Protein AF-A0A317Z3K0-F1 (afdb_monomer)

pLDDT: mean 82.5, std 15.73, range [42.16, 97.81]

Organism: Staphylococcus pseudintermedius (NCBI:txid283734)

Solvent-accessible surface area (backbone atoms only — not comparable to full-atom values): 6825 Å² total; per-residue (Å²): 90,87,32,72,67,58,56,52,54,52,38,74,76,38,94,47,67,70,50,49,52,52,50,48,52,50,53,49,49,52,51,53,50,51,47,50,65,56,46,49,59,50,52,53,51,49,51,53,52,51,50,47,52,55,52,20,52,57,21,60,50,34,62,55,51,57,53,44,37,42,74,72,67,66,42,84,86,48,72,66,57,54,52,50,29,54,50,42,28,52,49,14,54,50,42,53,57,48,47,57,52,50,54,57,52,50,53,54,50,51,54,52,49,54,54,51,53,55,51,52,60,55,54,50,70,78,74

Sequence (127 aa):
AINAESAVNQAEESQ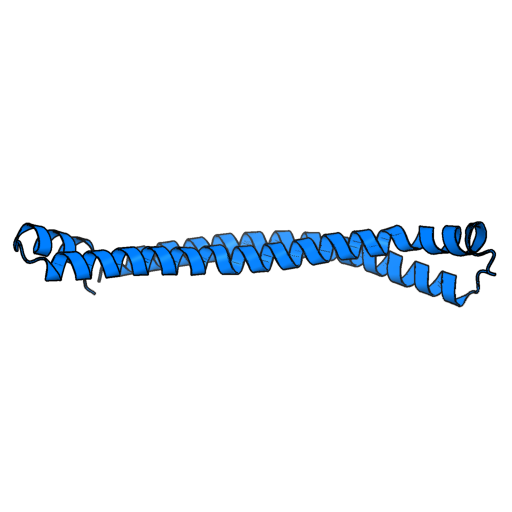KTSNITQALVTVIGLSVLNFILIIGPLMIALGILFGIVLTSIAFLLTPFALVFKYYVLSEVILIEDVFAVMGWFGLGLILIVLLFFILKWSYIGFVKYLKWNVKLVKRGVSA

Radius of gyration: 27.02 Å; Cα contacts (8 Å, |Δi|>4): 67; chains: 1; bounding box: 67×15×68 Å

Foldseek 3Di:
DCALVNLVVVCVVDVDVVSVVVSVCVVVVVVVCVCCLQVVLVVVLVVVLVVLLVQLVVLLCLVVVVVCCCPPVVDDDDPVSVVVSVVSNVVSVVSVVVSVVSVVVSVVVSVVSVVV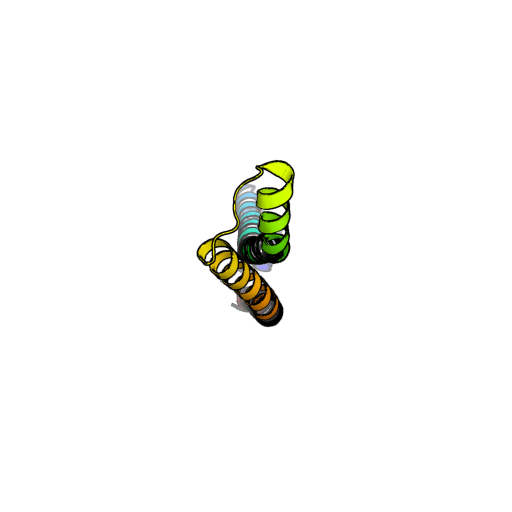VVVVVVVSNVD

Secondary structure (DSSP, 8-state):
---HHHHHHHHHH---HHHHHHHHHHHHHHHHHHHHHHHHHHHHHHHHHHHHHHHHHHHHTTHHHHHHHHHTS-PPPPHHHHHHHHHHHHHHHHHHHHHHHHHHHHHHHHHHHHHHHHHHHHHHH--

Nearest PDB structures (foldseek):
  7a0g-assembly1_DDD  TM=5.782E-01  e=8.626E+00  Serratia marcescens

Mean predicted aligned error: 10.95 Å

Structure (mmCIF, N/CA/C/O backbone):
data_AF-A0A317Z3K0-F1
#
_entry.id   AF-A0A317Z3K0-F1
#
loop_
_atom_site.group_PDB
_atom_site.id
_atom_site.type_symbol
_atom_site.label_atom_id
_atom_site.label_alt_id
_atom_site.label_comp_id
_atom_site.label_asym_id
_atom_site.label_entity_id
_atom_site.label_seq_id
_atom_site.pdbx_PDB_ins_code
_atom_site.Cartn_x
_atom_site.Cartn_y
_atom_site.Cartn_z
_atom_site.occupancy
_atom_site.B_iso_or_equiv
_atom_site.auth_seq_id
_atom_site.auth_comp_id
_atom_site.auth_asym_id
_atom_site.auth_atom_id
_atom_site.pdbx_PDB_model_num
ATOM 1 N N . ALA A 1 1 ? -24.114 5.443 35.882 1.00 48.19 1 ALA A N 1
ATOM 2 C CA . ALA A 1 1 ? -24.533 5.622 34.483 1.00 48.19 1 ALA A CA 1
ATOM 3 C C . ALA A 1 1 ? -25.891 4.943 34.334 1.00 48.19 1 ALA A C 1
ATOM 5 O O . ALA A 1 1 ? -26.275 4.182 35.213 1.00 48.19 1 ALA A O 1
ATOM 6 N N . ILE A 1 2 ? -26.694 5.271 33.319 1.00 46.66 2 ILE A N 1
ATOM 7 C CA . ILE A 1 2 ? -27.988 4.590 33.152 1.00 46.66 2 ILE A CA 1
ATOM 8 C C . ILE A 1 2 ? -27.687 3.223 32.542 1.00 46.66 2 ILE A C 1
ATOM 10 O O . ILE A 1 2 ? -27.399 3.118 31.351 1.00 46.66 2 ILE A O 1
ATOM 14 N N . ASN A 1 3 ? -27.679 2.197 33.393 1.00 61.25 3 ASN A N 1
ATOM 15 C CA . ASN A 1 3 ? -27.511 0.809 32.993 1.00 61.25 3 ASN A CA 1
ATOM 16 C C . ASN A 1 3 ? -28.594 0.440 31.975 1.00 61.25 3 ASN A C 1
ATOM 18 O O . ASN A 1 3 ? -29.779 0.665 32.221 1.00 61.25 3 ASN A O 1
ATOM 22 N N . ALA A 1 4 ? -28.190 -0.146 30.845 1.00 61.00 4 ALA A N 1
ATOM 23 C CA . ALA A 1 4 ? -29.112 -0.592 29.797 1.00 61.00 4 ALA A CA 1
ATOM 24 C C . ALA A 1 4 ? -30.206 -1.522 30.355 1.00 61.00 4 ALA A C 1
ATOM 26 O O . ALA A 1 4 ? -31.354 -1.466 29.931 1.00 61.00 4 ALA A O 1
ATOM 27 N N . GLU A 1 5 ? -29.864 -2.296 31.382 1.00 58.75 5 GLU A N 1
ATOM 28 C CA . GLU A 1 5 ? -30.77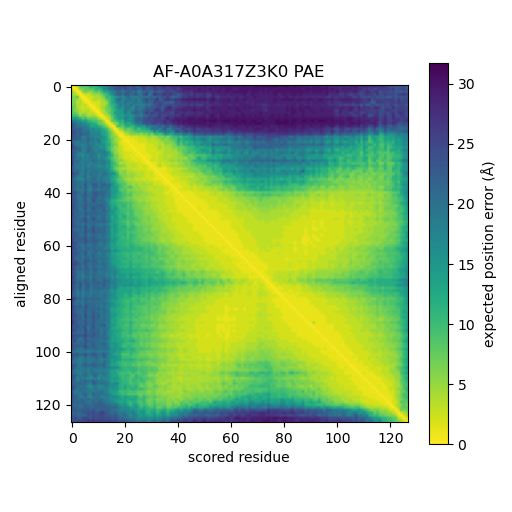0 -3.177 32.119 1.00 58.75 5 GLU A CA 1
ATOM 29 C C . GLU A 1 5 ? -31.798 -2.410 32.971 1.00 58.75 5 GLU A C 1
ATOM 31 O O . GLU A 1 5 ? -32.962 -2.789 33.045 1.00 58.75 5 GLU A O 1
ATOM 36 N N . SER A 1 6 ? -31.421 -1.255 33.531 1.00 61.88 6 SER A N 1
ATOM 37 C CA . SER A 1 6 ? -32.340 -0.395 34.290 1.00 61.88 6 SER A CA 1
ATOM 38 C C . SER A 1 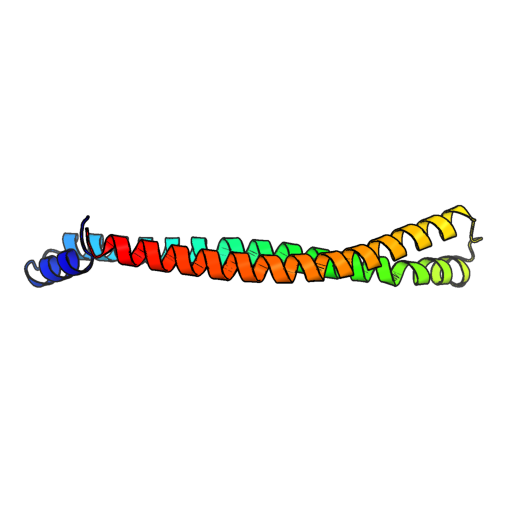6 ? -33.360 0.306 33.389 1.00 61.88 6 SER A C 1
ATOM 40 O O . SER A 1 6 ? -34.509 0.476 33.792 1.00 61.88 6 SER A O 1
ATOM 42 N N . ALA A 1 7 ? -32.961 0.684 32.172 1.00 60.84 7 ALA A N 1
ATOM 43 C CA . ALA A 1 7 ? -33.851 1.313 31.198 1.00 60.84 7 ALA A CA 1
ATOM 44 C C . ALA A 1 7 ? -34.885 0.325 30.625 1.00 60.84 7 ALA A C 1
ATOM 46 O O . ALA A 1 7 ? -36.028 0.711 30.387 1.00 60.84 7 ALA A O 1
ATOM 47 N N . VAL A 1 8 ? -34.504 -0.945 30.445 1.00 60.78 8 VAL A N 1
ATOM 48 C CA . VAL A 1 8 ? -35.417 -2.017 30.010 1.00 60.78 8 VAL A CA 1
ATOM 49 C C . VAL A 1 8 ? -36.437 -2.341 31.104 1.00 60.78 8 VAL A C 1
ATOM 51 O O . VAL A 1 8 ? -37.633 -2.358 30.823 1.00 60.78 8 VAL A O 1
ATOM 54 N N . ASN A 1 9 ? -36.000 -2.465 32.361 1.00 60.25 9 ASN A N 1
ATOM 55 C CA . ASN A 1 9 ? -36.906 -2.743 33.482 1.00 60.25 9 ASN A CA 1
ATOM 56 C C . ASN A 1 9 ? -37.922 -1.605 33.723 1.00 60.25 9 ASN A C 1
ATOM 58 O O . ASN A 1 9 ? -39.091 -1.865 33.988 1.00 60.25 9 ASN A O 1
ATOM 62 N N . GLN A 1 10 ? -37.526 -0.337 33.550 1.00 57.75 10 GLN A N 1
ATOM 63 C CA . GLN A 1 10 ? -38.453 0.807 33.641 1.00 57.75 10 GLN A CA 1
ATOM 64 C C . GLN A 1 10 ? -39.479 0.869 32.494 1.00 57.75 10 GLN A C 1
ATOM 66 O O . GLN A 1 10 ? -40.557 1.452 32.654 1.00 57.75 10 GLN A O 1
ATOM 71 N N . ALA A 1 11 ? -39.150 0.300 31.332 1.00 55.34 11 ALA A N 1
ATOM 72 C CA . ALA A 1 11 ? -40.050 0.216 30.185 1.00 55.34 11 ALA A CA 1
ATOM 73 C C . ALA A 1 11 ? -41.060 -0.938 30.315 1.00 55.34 11 ALA A C 1
ATOM 75 O O . ALA A 1 11 ? -42.172 -0.819 29.805 1.00 55.34 11 ALA A O 1
ATOM 76 N N . GLU A 1 12 ? -40.713 -2.016 31.026 1.00 53.00 12 GLU A N 1
ATOM 77 C CA . GLU A 1 12 ? -41.672 -3.065 31.401 1.00 53.00 12 GLU A CA 1
ATOM 78 C C . GLU A 1 12 ? -42.665 -2.585 32.474 1.00 53.00 12 GLU A C 1
ATOM 80 O O . GLU A 1 12 ? -43.850 -2.905 32.397 1.00 53.00 12 GLU A O 1
ATOM 85 N N . GLU A 1 13 ? -42.220 -1.766 33.434 1.00 49.69 13 GLU A N 1
ATOM 86 C CA . GLU A 1 13 ? -43.064 -1.272 34.537 1.00 49.69 13 GLU A CA 1
ATOM 87 C C . GLU A 1 13 ? -43.979 -0.095 34.151 1.00 49.69 13 GLU A C 1
ATOM 89 O O . GLU A 1 13 ? -45.038 0.106 34.748 1.00 49.69 13 GLU A O 1
ATOM 94 N N . SER A 1 14 ? -43.600 0.699 33.144 1.00 43.78 14 SER A N 1
ATOM 95 C CA . SER A 1 14 ? -44.382 1.850 32.689 1.00 43.78 14 SER A CA 1
ATOM 96 C C . SER A 1 14 ? -44.663 1.740 31.194 1.00 43.78 14 SER A C 1
ATOM 98 O O . SER A 1 14 ? -43.787 1.956 30.364 1.00 43.78 14 SER A O 1
ATOM 100 N N . GLN A 1 15 ? -45.912 1.457 30.819 1.00 46.44 15 GLN A N 1
ATOM 101 C CA . GLN A 1 15 ? -46.400 1.449 29.430 1.00 46.44 15 GLN A CA 1
ATOM 102 C C . GLN A 1 15 ? -46.396 2.858 28.777 1.00 46.44 15 GLN A C 1
ATOM 104 O O . GLN A 1 15 ? -47.348 3.261 28.112 1.00 46.44 15 GLN A O 1
ATOM 109 N N . LYS A 1 16 ? -45.348 3.666 28.985 1.00 46.97 16 LYS A N 1
ATOM 110 C CA . LYS A 1 16 ? -45.152 4.979 28.368 1.00 46.97 16 LYS A CA 1
ATOM 111 C C . LYS A 1 16 ? -44.211 4.839 27.178 1.00 46.97 16 LYS A C 1
ATOM 113 O O . LYS A 1 16 ? -43.004 4.663 27.326 1.00 46.97 16 LYS A O 1
ATOM 118 N N . THR A 1 17 ? -44.774 5.014 25.987 1.00 54.44 17 THR A N 1
ATOM 119 C CA . THR A 1 17 ? -44.083 5.024 24.687 1.00 54.44 17 THR A CA 1
ATOM 120 C C . THR A 1 17 ? -42.816 5.887 24.657 1.00 54.44 17 THR A C 1
ATOM 122 O O . THR A 1 17 ? -41.866 5.504 23.988 1.00 54.44 17 THR A O 1
ATOM 125 N N . SER A 1 18 ? -42.753 6.981 25.431 1.00 58.41 18 SER A N 1
ATOM 126 C CA . SER A 1 18 ? -41.572 7.857 25.563 1.00 58.41 18 SER A CA 1
ATOM 127 C C . SER A 1 18 ? -40.313 7.150 26.088 1.00 58.41 18 SER A C 1
ATOM 129 O O . SER A 1 18 ? -39.207 7.464 25.650 1.00 58.41 18 SER A O 1
ATOM 131 N N . ASN A 1 19 ? -40.463 6.196 27.012 1.00 65.19 19 ASN A N 1
ATOM 132 C CA . ASN A 1 19 ? -39.331 5.459 27.585 1.00 65.19 19 ASN A CA 1
ATOM 133 C C . ASN A 1 19 ? -38.807 4.415 26.588 1.00 65.19 19 ASN A C 1
ATOM 135 O O . ASN A 1 19 ? -37.603 4.193 26.479 1.00 65.19 19 ASN A O 1
ATOM 139 N N . ILE A 1 20 ? -39.713 3.851 25.785 1.00 71.81 20 ILE A N 1
ATOM 140 C CA . ILE A 1 20 ? -39.394 2.904 24.715 1.00 71.81 20 ILE A CA 1
ATOM 141 C C . ILE A 1 20 ? -38.646 3.608 23.573 1.00 71.81 20 ILE A C 1
ATOM 143 O O . ILE A 1 20 ? -37.634 3.089 23.106 1.00 71.81 20 ILE A O 1
ATOM 147 N N . THR A 1 21 ? -39.066 4.806 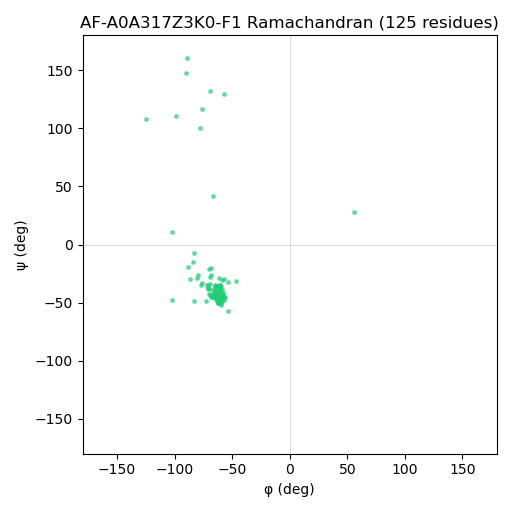23.144 1.00 73.12 21 THR A N 1
ATOM 148 C CA . THR A 1 21 ? -38.334 5.578 22.120 1.00 73.12 21 THR A CA 1
ATOM 149 C C . THR A 1 21 ? -36.952 6.004 22.599 1.00 73.12 21 THR A C 1
ATOM 151 O O . THR A 1 21 ? -35.997 5.920 21.831 1.00 73.12 21 THR A O 1
ATOM 154 N N . GLN A 1 22 ? -36.809 6.415 23.861 1.00 74.81 22 GLN A N 1
ATOM 155 C CA . GLN A 1 22 ? -35.504 6.769 24.421 1.00 74.81 22 GLN A CA 1
ATOM 156 C C . GLN A 1 22 ? -34.569 5.552 24.520 1.00 74.81 22 GLN A C 1
ATOM 158 O O . GLN A 1 22 ? -33.390 5.654 24.166 1.00 74.81 22 GLN A O 1
ATOM 163 N N . ALA A 1 23 ? -35.091 4.388 24.920 1.00 73.38 23 ALA A N 1
ATOM 164 C CA . ALA A 1 23 ? -34.343 3.133 24.922 1.00 73.38 23 ALA A CA 1
ATOM 165 C C . ALA A 1 23 ? -33.928 2.718 23.498 1.00 73.38 23 ALA A C 1
ATOM 167 O O . ALA A 1 23 ? -32.763 2.400 23.266 1.00 73.38 23 ALA A O 1
ATOM 168 N N . LEU A 1 24 ? -34.835 2.816 22.519 1.00 78.56 24 LEU A N 1
ATOM 169 C CA . LEU A 1 24 ? -34.556 2.543 21.104 1.00 78.56 24 LEU A CA 1
ATOM 170 C C . LEU A 1 24 ? -33.459 3.450 20.539 1.00 78.56 24 LEU A C 1
ATOM 172 O O . LEU A 1 24 ? -32.500 2.954 19.954 1.00 78.56 24 LEU A O 1
ATOM 176 N N . VAL A 1 25 ? -33.563 4.766 20.740 1.00 79.06 25 VAL A N 1
ATOM 177 C CA . VAL A 1 25 ? -32.553 5.736 20.280 1.00 79.06 25 VAL A CA 1
ATOM 178 C C . VAL A 1 25 ? -31.195 5.453 20.920 1.00 79.06 25 VAL A C 1
ATOM 180 O O . VAL A 1 25 ? -30.171 5.528 20.245 1.00 79.06 25 VAL A O 1
ATOM 183 N N . THR A 1 26 ? -31.176 5.065 22.195 1.00 76.19 26 THR A N 1
ATOM 184 C CA . THR A 1 26 ? -29.940 4.711 22.904 1.00 76.19 26 THR A CA 1
ATOM 185 C C . THR A 1 26 ? -29.304 3.441 22.333 1.00 76.19 26 THR A C 1
ATOM 187 O O . THR A 1 26 ? -28.104 3.428 22.067 1.00 76.19 26 THR A O 1
ATOM 190 N N . VAL A 1 27 ? -30.091 2.391 22.077 1.00 77.06 27 VAL A N 1
ATOM 191 C CA . VAL A 1 27 ? -29.596 1.128 21.502 1.00 77.06 27 VAL A CA 1
ATOM 192 C C . VAL A 1 27 ? -29.109 1.322 20.064 1.00 77.06 27 VAL A C 1
ATOM 194 O O . VAL A 1 27 ? -28.019 0.866 19.717 1.00 77.06 27 VAL A O 1
ATOM 197 N N . ILE A 1 28 ? -29.868 2.043 19.235 1.00 81.06 28 ILE A N 1
ATOM 198 C CA . ILE A 1 28 ? -29.483 2.356 17.852 1.00 81.06 28 ILE A CA 1
ATOM 199 C C . ILE A 1 28 ? -28.230 3.233 17.842 1.00 81.06 28 ILE A C 1
ATOM 201 O O . ILE A 1 28 ? -27.283 2.931 17.119 1.00 81.06 28 ILE A O 1
ATOM 205 N N . GLY A 1 29 ? -28.183 4.278 18.672 1.00 76.12 29 GLY A N 1
ATOM 206 C CA . GLY A 1 29 ? -27.024 5.159 18.802 1.00 76.12 29 GLY A CA 1
ATOM 207 C C . GLY A 1 29 ? -25.769 4.399 19.226 1.00 76.12 29 GLY A C 1
ATOM 208 O O . GLY A 1 29 ? -24.714 4.572 18.620 1.00 76.12 29 GLY A O 1
ATOM 209 N N . LEU A 1 30 ? -25.889 3.488 20.194 1.00 78.62 30 LEU A N 1
ATOM 210 C CA . LEU A 1 30 ? -24.788 2.627 20.618 1.00 78.62 30 LEU A CA 1
ATOM 211 C C . LEU A 1 30 ? -24.335 1.691 19.487 1.00 78.62 30 LEU A C 1
ATOM 213 O O . LEU A 1 30 ? -23.137 1.572 19.239 1.00 78.62 30 LEU A O 1
ATOM 217 N N . SER A 1 31 ? -25.273 1.073 18.764 1.00 77.25 31 SER A N 1
ATOM 218 C CA . SER A 1 31 ? -24.976 0.175 17.641 1.00 77.25 31 SER A CA 1
ATOM 219 C C . SER A 1 31 ? -24.289 0.902 16.480 1.00 77.25 31 SER A C 1
ATOM 221 O O . SER A 1 31 ? -23.291 0.418 15.949 1.00 77.25 31 SER A O 1
ATOM 223 N N . VAL A 1 32 ? -24.787 2.081 16.100 1.00 79.94 32 VAL A N 1
ATOM 224 C CA . VAL A 1 32 ? -24.237 2.897 15.007 1.00 79.94 32 VAL A CA 1
ATOM 225 C C . VAL A 1 32 ? -22.860 3.444 15.371 1.00 79.94 32 VAL A C 1
ATOM 227 O O . VAL A 1 32 ? -21.934 3.352 14.564 1.00 79.94 32 VAL A O 1
ATOM 230 N N . LEU A 1 33 ? -22.683 3.956 16.595 1.00 77.62 33 LEU A N 1
ATOM 231 C CA . LEU A 1 33 ? -21.374 4.402 17.068 1.00 77.62 33 LEU A CA 1
ATOM 232 C C . LEU A 1 33 ? -20.376 3.248 17.073 1.00 77.62 33 LEU A C 1
ATOM 234 O O . LEU A 1 33 ? -19.266 3.423 16.583 1.00 77.62 33 LEU A O 1
ATOM 238 N N . ASN A 1 34 ? -20.769 2.065 17.553 1.00 79.25 34 ASN A N 1
ATOM 239 C CA . ASN A 1 34 ? -19.899 0.892 17.564 1.00 79.25 34 ASN A CA 1
ATOM 240 C C . ASN A 1 34 ? -19.513 0.451 16.143 1.00 79.25 34 ASN A C 1
ATOM 242 O O . ASN A 1 34 ? -18.355 0.131 15.885 1.00 79.25 34 ASN A O 1
ATOM 246 N N . PHE A 1 35 ? -20.455 0.500 15.200 1.00 81.81 35 PHE A N 1
ATOM 247 C CA . PHE A 1 35 ? -20.209 0.183 13.795 1.00 81.81 35 PHE A CA 1
ATOM 248 C C . PHE A 1 35 ? -19.197 1.139 13.157 1.00 81.81 35 PHE A C 1
ATOM 250 O O . PHE A 1 35 ? -18.206 0.686 12.590 1.00 81.81 35 PHE A O 1
ATOM 257 N N . ILE A 1 36 ? -19.391 2.453 13.298 1.00 83.06 36 ILE A N 1
ATOM 258 C CA . ILE A 1 36 ? -18.475 3.466 12.747 1.00 83.06 36 ILE A CA 1
ATOM 259 C C . ILE A 1 36 ? -17.094 3.355 13.397 1.00 83.06 36 ILE A C 1
ATOM 261 O O . ILE A 1 36 ? -16.073 3.408 12.712 1.00 83.06 36 ILE A O 1
ATOM 265 N N . LEU A 1 37 ? -17.059 3.166 14.714 1.00 80.06 37 LEU A N 1
ATOM 266 C CA . LEU A 1 37 ? -15.830 3.052 15.487 1.00 80.06 37 LEU A CA 1
ATOM 267 C C . LEU A 1 37 ? -15.014 1.806 15.108 1.00 80.06 37 LEU A C 1
ATOM 269 O O . LEU A 1 37 ? -13.790 1.891 15.073 1.00 80.06 37 LEU A O 1
ATOM 273 N N . ILE A 1 38 ? -15.660 0.681 14.783 1.00 81.25 38 ILE A N 1
ATOM 274 C CA . ILE A 1 38 ? -14.976 -0.555 14.371 1.00 81.25 38 ILE A CA 1
ATOM 275 C C . ILE A 1 38 ? -14.622 -0.529 12.879 1.00 81.25 38 ILE A C 1
ATOM 277 O O . ILE A 1 38 ? -13.484 -0.823 12.513 1.00 81.25 38 ILE A O 1
ATOM 281 N N . ILE A 1 39 ? -15.572 -0.176 12.009 1.00 83.75 39 ILE A N 1
ATOM 282 C CA . ILE A 1 39 ? -15.395 -0.242 10.552 1.00 83.75 39 ILE A CA 1
ATOM 283 C C . ILE A 1 39 ? -14.550 0.911 10.022 1.00 83.75 39 ILE A C 1
ATOM 285 O O . ILE A 1 39 ? -13.758 0.693 9.112 1.00 83.75 39 ILE A O 1
ATOM 289 N N . GLY A 1 40 ? -14.649 2.114 10.592 1.00 86.81 40 GLY A N 1
ATOM 290 C CA . GLY A 1 40 ? -13.872 3.274 10.145 1.00 86.81 40 GLY A CA 1
ATOM 291 C C . GLY A 1 40 ? -12.359 3.003 10.103 1.00 86.81 40 GLY A C 1
ATOM 292 O O . GLY A 1 40 ? -11.757 3.096 9.031 1.00 86.81 40 GLY A O 1
ATOM 293 N N . PRO A 1 41 ? -11.732 2.593 11.221 1.00 84.00 41 PRO A N 1
ATOM 294 C CA . PRO A 1 41 ? -10.316 2.223 11.252 1.00 84.00 41 PRO A CA 1
ATOM 295 C C . PRO A 1 41 ? -9.968 1.050 10.327 1.00 84.00 41 PRO A C 1
ATOM 297 O O . PRO A 1 41 ? -8.893 1.037 9.730 1.00 84.00 41 PRO A O 1
ATOM 300 N N . LEU A 1 42 ? -10.879 0.083 10.181 1.00 86.56 42 LEU A N 1
ATOM 301 C CA . LEU A 1 42 ? -10.731 -1.062 9.279 1.00 86.56 42 LEU A CA 1
ATOM 302 C C . LEU A 1 42 ? -10.652 -0.619 7.814 1.00 86.56 42 LEU A C 1
ATOM 304 O O . LEU A 1 42 ? -9.754 -1.046 7.093 1.00 86.56 42 LEU A O 1
ATOM 308 N N . MET A 1 43 ? -11.544 0.278 7.390 1.00 89.81 43 MET A N 1
ATOM 309 C CA . MET A 1 43 ? -11.566 0.823 6.032 1.00 89.81 43 MET A CA 1
ATOM 310 C C . MET A 1 43 ? -10.315 1.647 5.731 1.00 89.81 43 MET A C 1
ATOM 312 O O . MET A 1 43 ? -9.748 1.513 4.649 1.00 89.81 43 MET A O 1
ATOM 316 N N . ILE A 1 44 ? -9.841 2.447 6.692 1.00 89.19 44 ILE A N 1
ATOM 317 C CA . ILE A 1 44 ? -8.582 3.194 6.550 1.00 89.19 44 ILE A CA 1
ATOM 318 C C . ILE A 1 44 ? -7.406 2.227 6.376 1.00 89.19 44 ILE A C 1
ATOM 320 O O . ILE A 1 44 ? -6.610 2.385 5.451 1.00 89.19 44 ILE A O 1
ATOM 324 N N . ALA A 1 45 ? -7.308 1.205 7.230 1.00 88.38 45 ALA A N 1
ATOM 325 C CA . ALA A 1 45 ? -6.241 0.214 7.144 1.00 88.38 45 ALA A CA 1
ATOM 326 C C . ALA A 1 45 ? -6.270 -0.532 5.802 1.00 88.38 45 ALA A C 1
ATOM 328 O O . ALA A 1 45 ? -5.235 -0.659 5.152 1.00 88.38 45 ALA A O 1
ATOM 329 N N . LEU A 1 46 ? -7.450 -0.970 5.354 1.00 90.56 46 LEU A N 1
ATOM 330 C CA . LEU A 1 46 ? -7.621 -1.625 4.058 1.00 90.56 46 LEU A CA 1
ATOM 331 C C . LEU A 1 46 ? -7.233 -0.708 2.896 1.00 90.56 46 LEU A C 1
ATOM 333 O O . LEU A 1 46 ? -6.524 -1.155 2.000 1.00 90.56 46 LEU A O 1
ATOM 337 N N . GLY A 1 47 ? -7.631 0.565 2.928 1.00 94.00 47 GLY A N 1
ATOM 338 C CA . GLY A 1 47 ? -7.270 1.541 1.899 1.00 94.00 47 GLY A CA 1
ATOM 339 C C . GLY A 1 47 ? -5.758 1.744 1.788 1.00 94.00 47 GLY A C 1
ATOM 340 O O . GLY A 1 47 ? -5.211 1.708 0.688 1.00 94.00 47 GLY A O 1
ATOM 341 N N . ILE A 1 48 ? -5.067 1.879 2.925 1.00 92.19 48 ILE A N 1
ATOM 342 C CA . ILE A 1 48 ? -3.602 2.005 2.965 1.00 92.19 48 ILE A CA 1
ATOM 343 C C . ILE A 1 48 ? -2.938 0.745 2.402 1.00 92.19 48 ILE A C 1
ATOM 345 O O . ILE A 1 48 ? -2.060 0.842 1.547 1.00 92.19 48 ILE A O 1
ATOM 349 N N . LEU A 1 49 ? -3.364 -0.439 2.854 1.00 93.12 49 LEU A N 1
ATOM 350 C CA . LEU A 1 49 ? -2.808 -1.706 2.381 1.00 93.12 49 LEU A CA 1
ATOM 351 C C . LEU A 1 49 ? -3.002 -1.871 0.875 1.00 93.12 49 LEU A C 1
ATOM 353 O O . LEU A 1 49 ? -2.050 -2.177 0.163 1.00 93.12 49 LEU A O 1
ATOM 357 N N . PHE A 1 50 ? -4.211 -1.612 0.389 1.00 95.06 50 PHE A N 1
ATOM 358 C CA . PHE A 1 50 ? -4.537 -1.712 -1.025 1.00 95.06 50 PHE A CA 1
ATOM 359 C C . PHE A 1 50 ? -3.714 -0.735 -1.874 1.00 95.06 50 PHE A C 1
ATOM 361 O O . PHE A 1 50 ? -3.158 -1.128 -2.898 1.00 95.06 50 PHE A O 1
ATOM 368 N N . GLY A 1 51 ? -3.555 0.510 -1.412 1.00 96.06 51 GLY A N 1
ATOM 369 C CA . GLY A 1 51 ? -2.726 1.514 -2.078 1.00 96.06 51 GLY A CA 1
ATOM 370 C C . GLY A 1 51 ? -1.260 1.095 -2.189 1.00 96.06 51 GLY A C 1
ATOM 371 O O . GLY A 1 51 ? -0.666 1.215 -3.262 1.00 96.06 51 GLY A O 1
ATOM 372 N N . ILE A 1 52 ? -0.683 0.547 -1.116 1.00 95.44 52 ILE A N 1
ATOM 373 C CA . ILE A 1 52 ? 0.706 0.068 -1.122 1.00 95.44 52 ILE A CA 1
ATOM 374 C C . ILE A 1 52 ? 0.870 -1.126 -2.065 1.00 95.44 52 ILE A C 1
ATOM 376 O O . ILE A 1 52 ? 1.827 -1.144 -2.835 1.00 95.44 52 ILE A O 1
ATOM 380 N N . VAL A 1 53 ? -0.060 -2.089 -2.055 1.00 96.00 53 VAL A N 1
ATOM 381 C CA . VAL A 1 53 ? -0.018 -3.240 -2.976 1.00 96.00 53 VAL A CA 1
ATOM 382 C C . VAL A 1 53 ? -0.062 -2.773 -4.429 1.00 96.00 53 VAL A C 1
ATOM 384 O O . VAL A 1 53 ? 0.814 -3.141 -5.208 1.00 96.00 53 VAL A O 1
ATOM 387 N N . LEU A 1 54 ? -1.040 -1.940 -4.794 1.00 97.38 54 LEU A N 1
ATOM 388 C CA . LEU A 1 54 ? -1.183 -1.452 -6.167 1.00 97.38 54 LEU A CA 1
ATOM 389 C C . LEU A 1 54 ? 0.046 -0.666 -6.627 1.00 97.38 54 LEU A C 1
ATOM 391 O O . LEU A 1 54 ? 0.554 -0.902 -7.721 1.00 97.38 54 LEU A O 1
ATOM 395 N N . THR A 1 55 ? 0.547 0.233 -5.779 1.00 96.75 55 THR A N 1
ATOM 396 C CA . THR A 1 55 ? 1.729 1.047 -6.091 1.00 96.75 55 THR A CA 1
ATOM 397 C C . THR A 1 55 ? 2.971 0.173 -6.238 1.00 96.75 55 THR A C 1
ATOM 399 O O . THR A 1 55 ? 3.742 0.343 -7.178 1.00 96.75 55 THR A O 1
ATOM 402 N N . SER A 1 56 ? 3.151 -0.803 -5.346 1.00 96.81 56 SER A N 1
ATOM 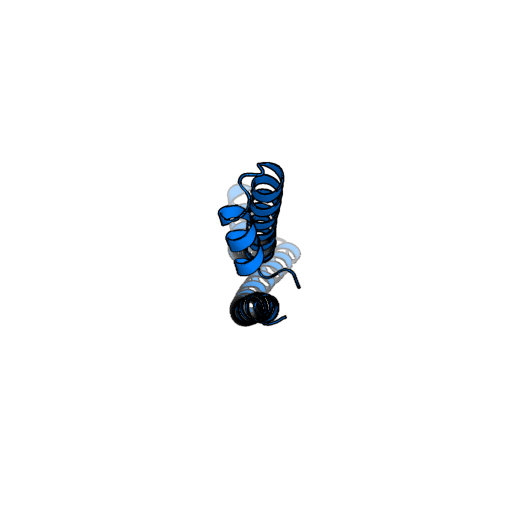403 C CA . SER A 1 56 ? 4.275 -1.736 -5.402 1.00 96.81 56 SER A CA 1
ATOM 404 C C . SER A 1 56 ? 4.249 -2.579 -6.678 1.00 96.81 56 SER A C 1
ATOM 406 O O . SER A 1 56 ? 5.273 -2.679 -7.351 1.00 96.81 56 SER A O 1
ATOM 408 N N . ILE A 1 57 ? 3.083 -3.111 -7.067 1.00 96.38 57 ILE A N 1
ATOM 409 C CA . ILE A 1 57 ? 2.915 -3.851 -8.327 1.00 96.38 57 ILE A CA 1
ATOM 410 C C . ILE A 1 57 ? 3.233 -2.952 -9.524 1.00 96.38 57 ILE A C 1
ATOM 412 O O . ILE A 1 57 ? 3.998 -3.354 -10.396 1.00 96.38 57 ILE A O 1
ATOM 416 N N . ALA A 1 58 ? 2.705 -1.726 -9.558 1.00 96.81 58 ALA A N 1
ATOM 417 C CA . ALA A 1 58 ? 2.996 -0.781 -10.635 1.00 96.81 58 ALA A CA 1
ATOM 418 C C . ALA A 1 58 ? 4.505 -0.509 -10.760 1.00 96.81 58 ALA A C 1
ATOM 420 O O . ALA A 1 58 ? 5.049 -0.501 -11.862 1.00 96.81 58 ALA A O 1
ATOM 421 N N . PHE A 1 59 ? 5.199 -0.358 -9.631 1.00 97.62 59 PHE A N 1
ATOM 422 C CA . PHE A 1 59 ? 6.642 -0.123 -9.596 1.00 97.62 59 PHE A CA 1
ATOM 423 C C . PHE A 1 59 ? 7.457 -1.355 -9.997 1.00 97.62 59 PHE A C 1
ATOM 425 O O . PHE A 1 59 ? 8.433 -1.226 -10.733 1.00 97.62 59 PHE A O 1
ATOM 432 N N . LEU A 1 60 ? 7.038 -2.557 -9.601 1.00 97.06 60 LEU A N 1
ATOM 433 C CA . LEU A 1 60 ? 7.645 -3.821 -10.036 1.00 97.06 60 LEU A CA 1
ATOM 434 C C . LEU A 1 60 ? 7.557 -4.027 -11.553 1.00 97.06 60 LEU A C 1
ATOM 436 O O . LEU A 1 60 ? 8.423 -4.682 -12.127 1.00 97.06 60 LEU A O 1
ATOM 440 N N . LEU A 1 61 ? 6.530 -3.470 -12.199 1.00 96.94 61 LEU A N 1
ATOM 441 C CA . LEU A 1 61 ? 6.332 -3.560 -13.645 1.00 96.94 61 LEU A CA 1
ATOM 442 C C . LEU A 1 61 ? 7.132 -2.515 -14.441 1.00 96.94 61 LEU A C 1
ATOM 444 O O . LEU A 1 61 ? 7.192 -2.601 -15.666 1.00 96.94 61 LEU A O 1
ATOM 448 N N . THR A 1 62 ? 7.792 -1.557 -13.786 1.00 96.19 62 THR A N 1
ATOM 449 C CA . THR A 1 62 ? 8.572 -0.516 -14.482 1.00 96.19 62 THR A CA 1
ATOM 450 C C . THR A 1 62 ? 9.682 -1.026 -15.410 1.00 96.19 62 THR A C 1
ATOM 452 O O . THR A 1 62 ? 9.893 -0.379 -16.434 1.00 96.19 62 THR A O 1
ATOM 455 N N . PRO A 1 63 ? 10.341 -2.187 -15.199 1.00 95.00 63 PRO A N 1
ATOM 456 C CA . PRO A 1 63 ? 11.294 -2.726 -16.173 1.00 95.00 63 PRO A CA 1
ATOM 457 C C . PRO A 1 63 ? 10.685 -2.988 -17.554 1.00 95.00 63 PRO A C 1
ATOM 459 O O . PRO A 1 63 ? 11.362 -2.825 -18.569 1.00 95.00 63 PRO A O 1
ATOM 462 N N . PHE A 1 64 ? 9.391 -3.321 -17.620 1.00 95.75 64 PHE A N 1
ATOM 463 C CA . PHE A 1 64 ? 8.691 -3.501 -18.893 1.00 95.75 64 PHE A CA 1
ATOM 464 C C . PHE A 1 64 ? 8.525 -2.184 -19.663 1.00 95.75 64 PHE A C 1
ATOM 466 O O . PHE A 1 64 ? 8.369 -2.217 -20.882 1.00 95.75 64 PHE A O 1
ATOM 473 N N . ALA A 1 65 ? 8.627 -1.027 -18.998 1.00 94.25 65 ALA A N 1
ATOM 474 C CA . ALA A 1 65 ? 8.578 0.273 -19.661 1.00 94.25 65 ALA A CA 1
ATOM 475 C C . ALA A 1 65 ? 9.769 0.482 -20.612 1.00 94.25 65 ALA A C 1
ATOM 477 O O . ALA A 1 65 ? 9.588 1.053 -21.684 1.00 94.25 65 ALA A O 1
ATOM 478 N N . LEU A 1 66 ? 10.961 -0.040 -20.285 1.00 95.06 66 LEU A N 1
ATOM 479 C CA . LEU A 1 66 ? 12.123 0.015 -21.188 1.00 95.06 66 LEU A CA 1
ATOM 480 C C . LEU A 1 66 ? 11.909 -0.838 -22.439 1.00 95.06 66 LEU A C 1
ATOM 482 O O . LEU A 1 66 ? 12.222 -0.410 -23.548 1.00 95.06 66 LEU A O 1
ATOM 486 N N . VAL A 1 6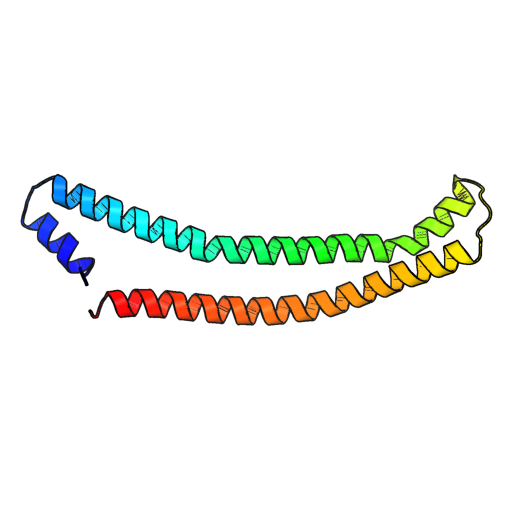7 ? 11.335 -2.031 -22.259 1.00 95.00 67 VAL A N 1
ATOM 487 C CA . VAL A 1 67 ? 10.980 -2.929 -23.367 1.00 95.00 67 VAL A CA 1
ATOM 488 C C . VAL A 1 67 ? 9.954 -2.247 -24.272 1.00 95.00 67 VAL A C 1
ATOM 490 O O . VAL A 1 67 ? 10.128 -2.213 -25.486 1.00 95.00 67 VAL A O 1
ATOM 493 N N . PHE A 1 68 ? 8.920 -1.642 -23.687 1.00 95.00 68 PHE A N 1
ATOM 494 C CA . PHE A 1 68 ? 7.905 -0.902 -24.433 1.00 95.00 68 PHE A CA 1
ATOM 495 C C . PHE A 1 68 ? 8.504 0.286 -25.199 1.00 95.00 68 PHE A C 1
ATOM 497 O O . PHE A 1 68 ? 8.240 0.446 -26.390 1.00 95.00 68 PHE A O 1
ATOM 504 N N . LYS A 1 69 ? 9.366 1.080 -24.553 1.00 94.38 69 LYS A N 1
ATOM 505 C CA . LYS A 1 69 ? 10.038 2.228 -25.175 1.00 94.38 69 LYS A CA 1
ATOM 506 C C . LYS A 1 69 ? 10.852 1.821 -26.406 1.00 94.38 69 LYS A C 1
ATOM 508 O O . LYS A 1 69 ? 10.708 2.422 -27.467 1.00 94.38 69 LYS A O 1
ATOM 513 N N . TYR A 1 70 ? 11.649 0.762 -26.290 1.00 94.06 70 TYR A N 1
ATOM 514 C CA . TYR A 1 70 ? 12.508 0.314 -27.383 1.00 94.06 70 TYR A CA 1
ATOM 515 C C . TYR A 1 70 ? 11.732 -0.355 -28.524 1.00 94.06 70 TYR A C 1
ATOM 517 O O . TYR A 1 70 ? 11.931 -0.011 -29.685 1.00 94.06 70 TYR A O 1
ATOM 525 N N . TYR A 1 71 ? 10.837 -1.299 -28.215 1.00 95.19 71 TYR A N 1
ATOM 526 C CA . TYR A 1 71 ? 10.176 -2.111 -29.244 1.00 95.19 71 TYR A CA 1
ATOM 527 C C . TYR A 1 71 ? 8.911 -1.477 -29.830 1.00 95.19 71 TYR A C 1
ATOM 529 O O . TYR A 1 71 ? 8.575 -1.766 -30.975 1.00 95.19 71 TYR A O 1
ATOM 537 N N . VAL A 1 72 ? 8.187 -0.656 -29.063 1.00 95.50 72 VAL A N 1
ATOM 538 C CA . VAL A 1 72 ? 6.897 -0.088 -29.494 1.00 95.50 72 VAL A CA 1
ATOM 539 C C . VAL A 1 72 ? 7.055 1.357 -29.943 1.00 95.50 72 VAL A C 1
ATOM 541 O O . VAL A 1 72 ? 6.580 1.714 -31.018 1.00 95.50 72 VAL A O 1
ATOM 544 N N . LEU A 1 73 ? 7.741 2.183 -29.150 1.00 94.50 73 LEU A N 1
ATOM 545 C CA . LEU A 1 73 ? 7.954 3.595 -29.487 1.00 94.50 73 LEU A CA 1
ATOM 546 C C . LEU A 1 73 ? 9.148 3.804 -30.428 1.00 94.50 73 LEU A C 1
ATOM 548 O O . LEU A 1 73 ? 9.256 4.860 -31.042 1.00 94.50 73 LEU A O 1
ATOM 552 N N . SER A 1 74 ? 10.015 2.793 -30.586 1.00 94.44 74 SER A N 1
ATOM 553 C CA . SER A 1 74 ? 11.265 2.890 -31.359 1.00 94.44 74 SER A CA 1
ATOM 554 C C . SER A 1 74 ? 12.181 4.023 -30.874 1.00 94.44 74 SER A C 1
ATOM 556 O O . SER A 1 74 ? 12.952 4.593 -31.646 1.00 94.44 74 SER A O 1
ATOM 558 N N . GLU A 1 75 ? 12.092 4.363 -29.587 1.00 93.12 75 GLU A N 1
ATOM 559 C CA . GLU A 1 75 ? 12.898 5.410 -28.971 1.00 93.12 75 GLU A CA 1
ATOM 560 C C . GLU A 1 75 ? 14.204 4.844 -28.413 1.00 93.12 75 GLU A C 1
ATOM 562 O O . GLU A 1 75 ? 14.279 3.710 -27.926 1.00 93.12 75 GLU A O 1
ATOM 567 N N . VAL A 1 76 ? 15.252 5.666 -28.449 1.00 93.50 76 VAL A N 1
ATOM 568 C CA . VAL A 1 76 ? 16.541 5.314 -27.856 1.00 93.50 76 VAL A CA 1
ATOM 569 C C . VAL A 1 76 ? 16.401 5.285 -26.335 1.00 93.50 76 VAL A C 1
ATOM 571 O O . VAL A 1 76 ? 15.869 6.214 -25.726 1.00 93.50 76 VAL A O 1
ATOM 574 N N . ILE A 1 77 ? 16.906 4.215 -25.719 1.00 95.31 77 ILE A N 1
ATOM 575 C CA . ILE A 1 77 ? 17.035 4.131 -24.265 1.00 95.31 77 ILE A CA 1
ATOM 576 C C . ILE A 1 77 ? 18.233 4.983 -23.850 1.00 95.31 77 ILE A C 1
ATOM 578 O O . ILE A 1 77 ? 19.375 4.691 -24.212 1.00 95.31 77 ILE A O 1
ATOM 582 N N . LEU A 1 78 ? 17.963 6.029 -23.080 1.00 95.94 78 LEU A N 1
ATOM 583 C CA . LEU A 1 78 ? 18.968 6.878 -22.466 1.00 95.94 78 LEU A CA 1
ATOM 584 C C . LEU A 1 78 ? 19.349 6.325 -21.090 1.00 95.94 78 LEU A C 1
ATOM 586 O O . LEU A 1 78 ? 18.613 5.563 -20.460 1.00 95.94 78 LEU A O 1
ATOM 590 N N . ILE A 1 79 ? 20.513 6.739 -20.592 1.00 95.38 79 ILE A N 1
ATOM 591 C CA . ILE A 1 79 ? 21.000 6.305 -19.277 1.00 95.38 79 ILE A CA 1
ATOM 592 C C . ILE A 1 79 ? 20.033 6.716 -18.151 1.00 95.38 79 ILE A C 1
ATOM 594 O O . ILE A 1 79 ? 19.819 5.956 -17.209 1.00 95.38 79 ILE A O 1
ATOM 598 N N . GLU A 1 80 ? 19.394 7.882 -18.279 1.00 94.62 80 GLU A N 1
ATOM 599 C CA . GLU A 1 80 ? 18.392 8.392 -17.338 1.00 94.62 80 GLU A CA 1
ATOM 600 C C . GLU A 1 80 ? 17.156 7.490 -17.237 1.00 94.62 80 GLU A C 1
ATOM 602 O O . GLU A 1 80 ? 16.650 7.292 -16.134 1.00 94.62 80 GLU A O 1
ATOM 607 N N . ASP A 1 81 ? 16.730 6.861 -18.339 1.00 94.81 81 ASP A N 1
ATOM 608 C CA . ASP A 1 81 ? 15.607 5.918 -18.333 1.00 94.81 81 ASP A CA 1
ATOM 609 C C . ASP A 1 81 ? 15.942 4.679 -17.499 1.00 94.81 81 ASP A C 1
ATOM 611 O O . ASP A 1 81 ? 15.124 4.197 -16.713 1.00 94.81 81 ASP A O 1
ATOM 615 N N . VAL A 1 82 ? 17.169 4.171 -17.650 1.00 95.75 82 VAL A N 1
ATOM 616 C CA . VAL A 1 82 ? 17.652 2.992 -16.921 1.00 95.75 82 VAL A CA 1
ATOM 617 C C . VAL A 1 82 ? 17.739 3.291 -15.426 1.00 95.75 82 VAL A C 1
ATOM 619 O O . VAL A 1 82 ? 17.265 2.493 -14.614 1.00 95.75 82 VAL A O 1
ATOM 622 N N . PHE A 1 83 ? 18.285 4.453 -15.053 1.00 97.06 83 PHE A N 1
ATOM 623 C CA . PHE A 1 83 ? 18.339 4.886 -13.655 1.00 97.06 83 PHE A CA 1
ATOM 624 C C . PHE A 1 83 ? 16.945 5.097 -13.061 1.00 97.06 83 PHE A C 1
ATOM 626 O O . PHE A 1 83 ? 16.697 4.660 -11.936 1.00 97.06 83 PHE A O 1
ATOM 633 N N . ALA A 1 84 ? 16.024 5.712 -13.808 1.00 95.94 84 ALA A N 1
ATOM 634 C CA . ALA A 1 84 ? 14.649 5.900 -13.362 1.00 95.94 84 ALA A CA 1
ATOM 635 C C . ALA A 1 84 ? 13.968 4.550 -13.100 1.00 95.94 84 ALA A C 1
ATOM 637 O O . ALA A 1 84 ? 13.408 4.339 -12.026 1.00 95.94 84 ALA A O 1
ATOM 638 N N . VAL A 1 85 ? 14.067 3.610 -14.040 1.00 97.44 85 VAL A N 1
ATOM 639 C CA . VAL A 1 85 ? 13.471 2.272 -13.925 1.00 97.44 85 VAL A CA 1
ATOM 640 C C . VAL A 1 85 ? 14.067 1.487 -12.762 1.00 97.44 85 VAL A C 1
ATOM 642 O O . VAL A 1 85 ? 13.316 0.915 -11.976 1.00 97.44 85 VAL A O 1
ATOM 645 N N . MET A 1 86 ? 15.391 1.501 -12.589 1.00 97.00 86 MET A N 1
ATOM 646 C CA . MET A 1 86 ? 16.025 0.889 -11.417 1.00 97.00 86 MET A CA 1
ATOM 647 C C . MET A 1 86 ? 15.544 1.522 -10.108 1.00 97.00 86 MET A C 1
ATOM 649 O O . MET A 1 86 ? 15.253 0.800 -9.153 1.00 97.00 86 MET A O 1
ATOM 653 N N . GLY A 1 87 ? 15.433 2.852 -10.061 1.00 97.56 87 GLY A N 1
ATOM 654 C CA . GLY A 1 87 ? 14.953 3.582 -8.890 1.00 97.56 87 GLY A CA 1
ATOM 655 C C . GLY A 1 87 ? 13.518 3.210 -8.520 1.00 97.56 87 GLY A C 1
ATOM 656 O O . GLY A 1 87 ? 13.252 2.836 -7.376 1.00 97.56 87 GLY A O 1
ATOM 657 N N . TRP A 1 88 ? 12.599 3.246 -9.488 1.00 97.50 88 TRP A N 1
ATOM 658 C CA . TRP A 1 88 ? 11.202 2.871 -9.267 1.00 97.50 88 TRP A CA 1
ATOM 659 C C . TRP A 1 88 ? 11.050 1.397 -8.904 1.00 97.50 88 TRP A C 1
ATOM 661 O O . TRP A 1 88 ? 10.354 1.083 -7.942 1.00 97.50 88 TRP A O 1
ATOM 671 N N . PHE A 1 89 ? 11.745 0.496 -9.597 1.00 97.81 89 PHE A N 1
ATOM 672 C CA . PHE A 1 89 ? 11.736 -0.929 -9.275 1.00 97.81 89 PHE A CA 1
ATOM 673 C C . PHE A 1 89 ? 12.241 -1.196 -7.848 1.00 97.81 89 PHE A C 1
ATOM 675 O O . PHE A 1 89 ? 11.596 -1.912 -7.079 1.00 97.81 89 PHE A O 1
ATOM 682 N N . GLY A 1 90 ? 13.349 -0.559 -7.457 1.00 97.44 90 GLY A N 1
ATOM 683 C CA . GLY A 1 90 ? 13.891 -0.633 -6.100 1.00 97.44 90 GLY A CA 1
ATOM 684 C C . GLY A 1 90 ? 12.915 -0.107 -5.044 1.00 97.44 90 GLY A C 1
ATOM 685 O O . GLY A 1 90 ? 12.697 -0.764 -4.025 1.00 97.44 90 GLY A O 1
ATOM 686 N N . LEU A 1 91 ? 12.258 1.028 -5.305 1.00 97.62 91 LEU A N 1
ATOM 687 C CA . LEU A 1 91 ? 11.185 1.544 -4.448 1.00 97.62 91 LEU A CA 1
ATOM 688 C C . LEU A 1 91 ? 10.022 0.552 -4.341 1.00 97.62 91 LEU A C 1
ATOM 690 O O . LEU A 1 91 ? 9.503 0.339 -3.246 1.00 97.62 91 LEU A O 1
ATOM 694 N N . GLY A 1 92 ? 9.649 -0.100 -5.443 1.00 97.12 92 GLY A N 1
ATOM 695 C CA . GLY A 1 92 ? 8.627 -1.145 -5.468 1.00 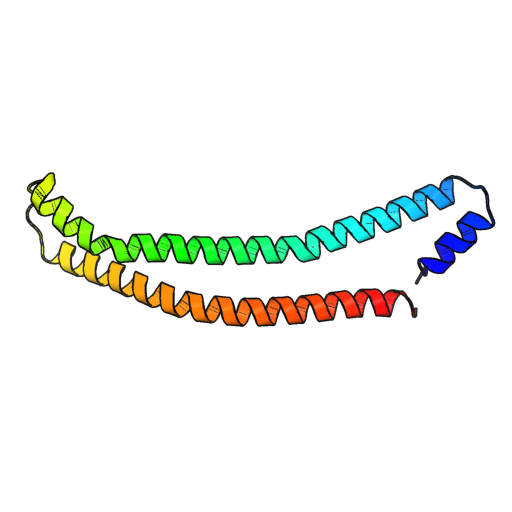97.12 92 GLY A CA 1
ATOM 696 C C . GLY A 1 92 ? 8.939 -2.283 -4.500 1.00 97.12 92 GLY A C 1
ATOM 697 O O . GLY A 1 92 ? 8.067 -2.667 -3.721 1.00 97.12 92 GLY A O 1
ATOM 698 N N . LEU A 1 93 ? 10.188 -2.760 -4.480 1.00 96.62 93 LEU A N 1
ATOM 699 C CA . LEU A 1 93 ? 10.654 -3.794 -3.548 1.00 96.62 93 LEU A CA 1
ATOM 700 C C . LEU A 1 93 ? 10.626 -3.326 -2.087 1.00 96.62 93 LEU A C 1
ATOM 702 O O . LEU A 1 93 ? 10.171 -4.064 -1.212 1.00 96.62 93 LEU A O 1
ATOM 706 N N . ILE A 1 94 ? 11.061 -2.093 -1.813 1.00 97.31 94 ILE A N 1
ATOM 707 C CA . ILE A 1 94 ? 11.007 -1.507 -0.464 1.00 97.31 94 ILE A CA 1
ATOM 708 C C . ILE A 1 94 ? 9.556 -1.431 0.029 1.00 97.31 94 ILE A C 1
ATOM 710 O O . ILE A 1 94 ? 9.284 -1.755 1.187 1.00 97.31 94 ILE A O 1
ATOM 714 N N . LEU A 1 95 ? 8.611 -1.068 -0.846 1.00 96.50 95 LEU A N 1
ATOM 715 C CA . LEU A 1 95 ? 7.186 -1.033 -0.514 1.00 96.50 95 LEU A CA 1
ATOM 716 C C . LEU A 1 95 ? 6.634 -2.416 -0.142 1.00 96.50 95 LEU A C 1
ATOM 718 O O . LEU A 1 95 ? 5.821 -2.498 0.776 1.00 96.50 95 LEU A O 1
ATOM 722 N N . ILE A 1 96 ? 7.100 -3.503 -0.772 1.00 95.69 96 ILE A N 1
ATOM 723 C CA . ILE A 1 96 ? 6.721 -4.874 -0.377 1.00 95.69 96 ILE A CA 1
ATOM 724 C C . ILE A 1 96 ? 7.188 -5.166 1.048 1.00 95.69 96 ILE A C 1
ATOM 726 O O . ILE A 1 96 ? 6.426 -5.673 1.869 1.00 95.69 96 ILE A O 1
ATOM 730 N N . VAL A 1 97 ? 8.442 -4.837 1.366 1.00 95.62 97 VAL A N 1
ATOM 731 C CA . VAL A 1 97 ? 8.981 -5.045 2.716 1.00 95.62 97 VAL A CA 1
ATOM 732 C C . VAL A 1 97 ? 8.180 -4.227 3.728 1.00 95.62 97 VAL A C 1
ATOM 734 O O . VAL A 1 97 ? 7.742 -4.760 4.749 1.00 95.62 97 VAL A O 1
ATOM 737 N N . LEU A 1 98 ? 7.916 -2.956 3.419 1.00 94.62 98 LEU A N 1
ATOM 738 C CA . LEU A 1 98 ? 7.109 -2.067 4.250 1.00 94.62 98 LEU A CA 1
ATOM 739 C C . LEU A 1 98 ? 5.688 -2.613 4.470 1.00 94.62 98 LEU A C 1
ATOM 741 O O . LEU A 1 98 ? 5.173 -2.539 5.588 1.00 94.62 98 LEU A O 1
ATOM 745 N N . LEU A 1 99 ? 5.079 -3.217 3.447 1.00 94.31 99 LEU A N 1
ATOM 746 C CA . LEU A 1 99 ? 3.763 -3.845 3.537 1.00 94.31 99 LEU A CA 1
ATOM 747 C C . LEU A 1 99 ? 3.725 -4.932 4.622 1.00 94.31 99 LEU A C 1
ATOM 749 O O . LEU A 1 99 ? 2.803 -4.946 5.439 1.00 94.31 99 LEU A O 1
ATOM 753 N N . PHE A 1 100 ? 4.741 -5.798 4.692 1.00 92.38 100 PHE A N 1
ATOM 754 C CA . PHE A 1 100 ? 4.814 -6.836 5.727 1.00 92.38 100 PHE A CA 1
ATOM 755 C C . PHE A 1 100 ? 4.861 -6.250 7.142 1.00 92.38 100 PHE A C 1
ATOM 757 O O . PHE A 1 100 ? 4.192 -6.757 8.050 1.00 92.38 100 PHE A O 1
ATOM 764 N N . PHE A 1 101 ? 5.602 -5.156 7.338 1.00 92.25 101 PHE A N 1
ATOM 765 C CA . PHE A 1 101 ? 5.616 -4.453 8.620 1.00 92.25 101 PHE A CA 1
ATOM 766 C C . PHE A 1 101 ? 4.241 -3.868 8.947 1.00 92.25 101 PHE A C 1
ATOM 768 O O . PHE A 1 101 ? 3.739 -4.079 10.054 1.00 92.25 101 PHE A O 1
ATOM 775 N N . ILE A 1 102 ? 3.604 -3.183 7.996 1.00 91.06 102 ILE A N 1
ATOM 776 C CA . ILE A 1 102 ? 2.293 -2.558 8.206 1.00 91.06 102 ILE A CA 1
ATOM 777 C C . ILE A 1 102 ? 1.227 -3.608 8.535 1.00 91.06 102 ILE A C 1
ATOM 779 O O . ILE A 1 102 ? 0.459 -3.393 9.470 1.00 91.06 102 ILE A O 1
ATOM 783 N N . LEU A 1 103 ? 1.204 -4.763 7.858 1.00 90.38 103 LEU A N 1
ATOM 784 C CA . LEU A 1 103 ? 0.276 -5.855 8.187 1.00 90.38 103 LEU A CA 1
ATOM 785 C C . LEU A 1 103 ? 0.430 -6.308 9.644 1.00 90.38 103 LEU A C 1
ATOM 787 O O . LEU A 1 103 ? -0.558 -6.427 10.372 1.00 90.38 103 LEU A O 1
ATOM 791 N N . LYS A 1 104 ? 1.674 -6.526 10.085 1.00 89.88 104 LYS A N 1
ATOM 792 C CA . LYS A 1 104 ? 1.971 -6.970 11.452 1.00 89.88 104 LYS A CA 1
ATOM 793 C C . LYS A 1 104 ? 1.496 -5.953 12.492 1.00 89.88 104 LYS A C 1
ATOM 795 O O . LYS A 1 104 ? 0.855 -6.327 13.474 1.00 89.88 104 LYS A O 1
ATOM 800 N N . TRP A 1 105 ? 1.790 -4.672 12.278 1.00 88.69 105 TRP A N 1
ATOM 801 C CA . TRP A 1 105 ? 1.371 -3.600 13.184 1.00 88.69 105 TRP A CA 1
ATOM 802 C C . TRP A 1 105 ? -0.141 -3.372 13.162 1.00 88.69 105 TRP A C 1
ATOM 804 O O . TRP A 1 105 ? -0.736 -3.176 14.222 1.00 88.69 105 TRP A O 1
ATOM 814 N N . SER A 1 106 ? -0.768 -3.468 11.989 1.00 86.62 106 SER A N 1
ATOM 815 C CA . SER A 1 106 ? -2.220 -3.368 11.818 1.00 86.62 106 SER A CA 1
ATOM 816 C C . SER A 1 106 ? -2.949 -4.425 12.649 1.00 86.62 106 SER A C 1
ATOM 818 O O . SER A 1 106 ? -3.845 -4.087 13.422 1.00 86.62 106 SER A O 1
ATOM 820 N N . TYR A 1 107 ? -2.494 -5.682 12.609 1.00 85.88 107 TYR A N 1
ATOM 821 C CA . TYR A 1 107 ? -3.066 -6.755 13.427 1.00 85.88 107 TYR A CA 1
ATOM 822 C C . TYR A 1 107 ? -2.982 -6.454 14.932 1.00 85.88 107 TYR A C 1
ATOM 824 O O . TYR A 1 107 ? -3.973 -6.570 15.657 1.00 85.88 107 TYR A O 1
ATOM 832 N N . ILE A 1 108 ? -1.814 -6.013 15.411 1.00 88.56 108 ILE A N 1
ATOM 833 C CA . ILE A 1 108 ? -1.615 -5.662 16.826 1.00 88.56 108 ILE A CA 1
ATOM 834 C C . ILE A 1 108 ? -2.529 -4.495 17.226 1.00 88.56 108 ILE A C 1
ATOM 836 O O . ILE A 1 108 ? -3.163 -4.537 18.285 1.00 88.56 108 ILE A O 1
ATOM 840 N N . GLY A 1 109 ? -2.619 -3.470 16.373 1.00 85.75 109 GLY A N 1
ATOM 841 C CA . GLY A 1 109 ? -3.499 -2.320 16.559 1.00 85.75 109 GLY A CA 1
ATOM 842 C C . GLY A 1 109 ? -4.967 -2.728 16.648 1.00 85.75 109 GLY A C 1
ATOM 843 O O . GLY A 1 109 ? -5.650 -2.341 17.596 1.00 85.75 109 GLY A O 1
ATOM 844 N N . PHE A 1 110 ? -5.425 -3.580 15.730 1.00 84.38 110 PHE A N 1
ATOM 845 C CA . PHE A 1 110 ? -6.799 -4.070 15.683 1.00 84.38 110 PHE A CA 1
ATOM 846 C C . PHE A 1 110 ? -7.170 -4.874 16.936 1.00 84.38 110 PHE A C 1
ATOM 848 O O . PHE A 1 110 ? -8.186 -4.605 17.576 1.00 84.38 110 PHE A O 1
ATOM 855 N N . VAL A 1 111 ? -6.307 -5.797 17.372 1.00 85.50 111 VAL A N 1
ATOM 856 C CA . VAL A 1 111 ? -6.539 -6.571 18.604 1.00 85.50 111 VAL A CA 1
ATOM 857 C C . VAL A 1 111 ? -6.569 -5.663 19.837 1.00 85.50 111 VAL A C 1
ATOM 859 O O . VAL A 1 111 ? -7.411 -5.841 20.722 1.00 85.50 111 VAL A O 1
ATOM 862 N N . LYS A 1 112 ? -5.668 -4.675 19.923 1.00 86.00 112 LYS A N 1
ATOM 863 C CA . LYS A 1 112 ? -5.651 -3.703 21.028 1.00 86.00 112 LYS A CA 1
ATOM 864 C C . LYS A 1 112 ? -6.928 -2.862 21.047 1.00 86.00 112 LYS A C 1
ATOM 866 O O . LYS A 1 112 ? -7.493 -2.643 22.120 1.00 86.00 112 LYS A O 1
ATOM 871 N N . TYR A 1 113 ? -7.382 -2.441 19.873 1.00 82.38 113 TYR A N 1
ATOM 872 C CA . TYR A 1 113 ? -8.601 -1.672 19.689 1.00 82.38 113 TYR A CA 1
ATOM 873 C C . TYR A 1 113 ? -9.845 -2.457 20.136 1.00 82.38 113 TYR A C 1
ATOM 875 O O . TYR A 1 113 ? -10.594 -1.980 20.988 1.00 82.38 113 TYR A O 1
ATOM 883 N N . LEU A 1 114 ? -10.009 -3.702 19.673 1.00 80.94 114 LEU A N 1
ATOM 884 C CA . LEU A 1 114 ? -11.115 -4.572 20.094 1.00 80.94 114 LEU A CA 1
ATOM 885 C C . LEU A 1 114 ? -11.124 -4.797 21.612 1.00 80.94 114 LEU A C 1
ATOM 887 O O . LEU A 1 114 ? -12.165 -4.692 22.258 1.00 80.94 114 LEU A O 1
ATOM 891 N N . LYS A 1 115 ? -9.953 -5.046 22.216 1.00 82.56 115 LYS A N 1
ATOM 892 C CA . LYS A 1 115 ? -9.832 -5.197 23.676 1.00 82.56 115 LYS A CA 1
ATOM 893 C C . LYS A 1 115 ? -10.258 -3.935 24.428 1.00 82.56 115 LYS A C 1
ATOM 895 O O . LYS A 1 115 ? -10.838 -4.042 25.507 1.00 82.56 115 LYS A O 1
ATOM 900 N N . TRP A 1 116 ? -9.950 -2.753 23.900 1.00 82.81 116 TRP A N 1
ATOM 901 C CA . TRP A 1 116 ? -10.359 -1.483 24.497 1.00 82.81 116 TRP A CA 1
ATOM 902 C C . TRP A 1 116 ? -11.871 -1.258 24.377 1.00 82.81 116 TRP A C 1
ATOM 904 O O . TRP A 1 116 ? -12.504 -0.911 25.373 1.00 82.81 116 TRP A O 1
ATOM 914 N N . ASN A 1 117 ? -12.457 -1.558 23.216 1.00 78.19 117 ASN A N 1
ATOM 915 C CA . ASN A 1 117 ? -13.898 -1.471 22.983 1.00 78.19 117 ASN A CA 1
ATOM 916 C C . ASN A 1 117 ? -14.692 -2.373 23.952 1.00 78.19 117 ASN A C 1
ATOM 918 O O . ASN A 1 117 ? -15.565 -1.890 24.673 1.00 78.19 117 ASN A O 1
ATOM 922 N N . VAL A 1 118 ? -14.300 -3.645 24.096 1.00 77.19 118 VAL A N 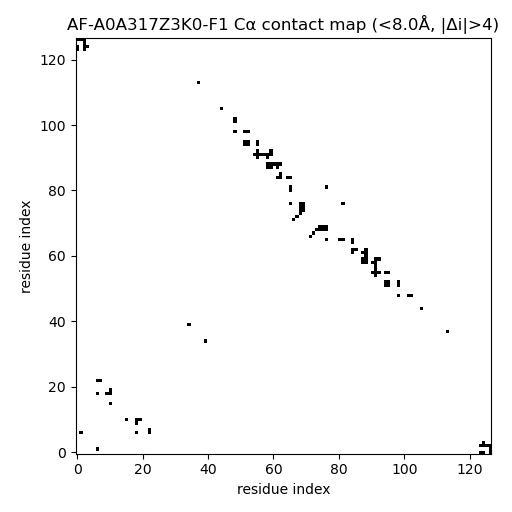1
ATOM 923 C CA . VAL A 1 118 ? -14.935 -4.574 25.053 1.00 77.19 118 VAL A CA 1
ATOM 924 C C . VAL A 1 118 ? -14.806 -4.081 26.500 1.00 77.19 118 VAL A C 1
ATOM 926 O O . VAL A 1 118 ? -15.746 -4.203 27.287 1.00 77.19 118 VAL A O 1
ATOM 929 N N . LYS A 1 119 ? -13.654 -3.509 26.881 1.00 79.19 119 LYS A N 1
ATOM 930 C CA . LYS A 1 119 ? -13.452 -2.951 28.230 1.00 79.19 119 LYS A CA 1
ATOM 931 C C . LYS A 1 119 ? -14.343 -1.739 28.501 1.00 79.19 119 LYS A C 1
ATOM 933 O O . LYS A 1 119 ? -14.825 -1.605 29.621 1.00 79.19 119 LYS A O 1
ATOM 938 N N . LEU A 1 120 ? -14.553 -0.871 27.515 1.00 73.19 120 LEU A N 1
ATOM 939 C CA . LEU A 1 120 ? -15.446 0.281 27.641 1.00 73.19 120 LEU A CA 1
ATOM 940 C C . LEU A 1 120 ? -16.893 -0.144 27.872 1.00 73.19 120 LEU A C 1
ATOM 942 O O . LEU A 1 120 ? -17.512 0.333 28.820 1.00 73.19 120 LEU A O 1
ATOM 946 N N . VAL A 1 121 ? -17.395 -1.086 27.068 1.00 69.19 121 VAL A N 1
ATOM 947 C CA . VAL A 1 121 ? -18.765 -1.600 27.210 1.00 69.19 121 VAL A CA 1
ATOM 948 C C . VAL A 1 121 ? -18.963 -2.232 28.589 1.00 69.19 121 VAL A C 1
ATOM 950 O O . VAL A 1 121 ? -19.924 -1.908 29.277 1.00 69.19 121 VAL A O 1
ATOM 953 N N . LYS A 1 122 ? -18.011 -3.053 29.058 1.00 68.56 122 LYS A N 1
ATOM 954 C CA . LYS A 1 122 ? -18.088 -3.669 30.395 1.00 68.56 122 LYS A CA 1
ATOM 955 C C . LYS A 1 122 ? -18.053 -2.652 31.541 1.00 68.56 122 LYS A C 1
ATOM 957 O O . LYS A 1 122 ? -18.733 -2.852 32.538 1.00 68.56 122 LYS A O 1
ATOM 962 N N . ARG A 1 123 ? -17.291 -1.559 31.415 1.00 61.22 123 ARG A N 1
ATOM 963 C CA . ARG A 1 123 ? -17.256 -0.491 32.434 1.00 61.22 123 ARG A CA 1
ATOM 964 C C . ARG A 1 123 ? -18.558 0.303 32.506 1.00 61.22 123 ARG A C 1
ATOM 966 O O . ARG A 1 123 ? -18.878 0.795 33.579 1.00 61.22 123 ARG A O 1
ATOM 973 N N . GLY A 1 124 ? -19.300 0.398 31.403 1.00 57.34 124 GLY A N 1
ATOM 974 C CA . GLY A 1 124 ? -20.620 1.030 31.381 1.00 57.34 124 GLY A CA 1
ATOM 975 C C . GLY A 1 124 ? -21.714 0.242 32.110 1.00 57.34 124 GLY A C 1
ATOM 976 O O . GLY A 1 124 ? -22.701 0.851 32.487 1.00 57.34 124 GLY A O 1
ATOM 977 N N . VAL A 1 125 ? -21.537 -1.071 32.323 1.00 49.97 125 VAL A N 1
ATOM 978 C CA . VAL A 1 125 ? -22.518 -1.954 32.997 1.00 49.97 125 VAL A CA 1
ATOM 979 C C . VAL A 1 125 ? -22.327 -1.994 34.526 1.00 49.97 125 VAL A C 1
ATOM 981 O O . VAL A 1 125 ? -23.228 -2.368 35.269 1.00 49.97 125 VAL A O 1
ATOM 984 N N . SER A 1 126 ? -21.150 -1.606 35.031 1.00 42.16 126 SER A N 1
ATOM 985 C CA . SER A 1 126 ? -20.831 -1.624 36.472 1.00 42.16 126 SER A CA 1
ATOM 986 C C . SER A 1 126 ? -20.883 -0.250 37.157 1.00 42.16 126 SER A C 1
ATOM 988 O O . SER A 1 126 ? -20.422 -0.142 38.292 1.00 42.16 126 SER A O 1
ATOM 990 N N . ALA A 1 127 ? -21.399 0.792 36.495 1.00 42.22 127 ALA A N 1
ATOM 991 C CA . ALA A 1 127 ? -21.454 2.165 37.011 1.00 42.22 127 ALA A CA 1
ATOM 992 C C . ALA A 1 127 ? -22.835 2.788 36.830 1.00 42.22 127 ALA A C 1
ATOM 994 O O . ALA A 1 127 ? -23.252 3.587 37.694 1.00 42.22 127 ALA A O 1
#